Protein AF-A0AAW5JP63-F1 (afdb_monomer_lite)

Organism: NCBI:txid1673721

Secondary structure (DSSP, 8-state):
----HHHHHHHHSPSP-GGGS-GGGTT-HHHHHHHHHHHHHHHHHHHHHHHHHHHHS--

Structure (mmCIF, N/CA/C/O backbone):
data_AF-A0AAW5JP63-F1
#
_entry.id   AF-A0AAW5JP63-F1
#
loop_
_atom_site.group_PDB
_atom_site.id
_atom_site.type_symbol
_atom_site.label_atom_id
_atom_site.label_alt_id
_atom_site.label_comp_id
_atom_site.label_asym_id
_atom_site.label_entity_id
_atom_site.label_seq_id
_ato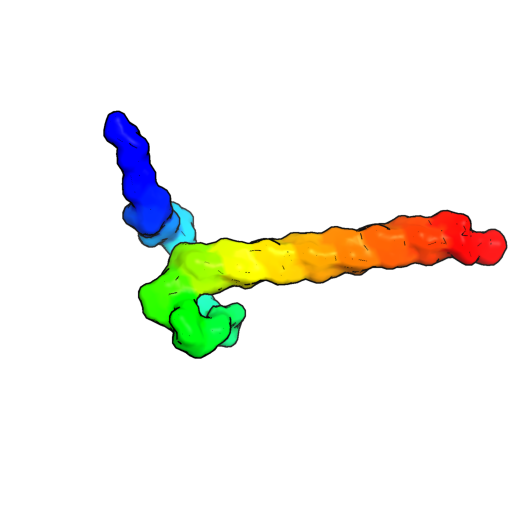m_site.pdbx_PDB_ins_code
_atom_site.Cartn_x
_atom_site.Cartn_y
_atom_site.Cartn_z
_atom_site.occupancy
_atom_site.B_iso_or_equiv
_atom_site.auth_seq_id
_atom_site.auth_comp_id
_atom_site.auth_asym_id
_atom_site.auth_atom_id
_atom_site.pdbx_PDB_model_num
ATOM 1 N N . MET A 1 1 ? -13.132 24.633 5.396 1.00 60.84 1 MET A N 1
ATOM 2 C CA . MET A 1 1 ? -12.970 23.420 6.223 1.00 60.84 1 MET A CA 1
ATOM 3 C C . MET A 1 1 ? -12.237 22.406 5.362 1.00 60.84 1 MET A C 1
ATOM 5 O O . MET A 1 1 ? -12.713 22.148 4.264 1.00 60.84 1 MET A O 1
ATOM 9 N N . ILE A 1 2 ? -11.057 21.938 5.772 1.00 68.00 2 ILE A N 1
ATOM 10 C CA . ILE A 1 2 ? -10.362 20.847 5.068 1.00 68.00 2 ILE A CA 1
ATOM 11 C C . ILE A 1 2 ? -11.098 19.560 5.456 1.00 68.00 2 ILE A C 1
ATOM 13 O O . ILE A 1 2 ? -11.334 19.377 6.652 1.00 68.00 2 ILE A O 1
ATOM 17 N N . PRO A 1 3 ? -11.537 18.726 4.502 1.00 73.25 3 PRO A N 1
ATOM 18 C CA . PRO A 1 3 ? -12.268 17.519 4.844 1.00 73.25 3 PRO A CA 1
ATOM 19 C C . PRO A 1 3 ? -11.340 16.509 5.526 1.00 73.25 3 PRO A C 1
ATOM 21 O O . PRO A 1 3 ? -10.156 16.412 5.197 1.00 73.25 3 PRO A O 1
ATOM 24 N N . ASP A 1 4 ? -11.894 15.761 6.476 1.00 89.88 4 ASP A N 1
ATOM 25 C CA . ASP A 1 4 ? -11.207 14.642 7.108 1.00 89.88 4 ASP A CA 1
ATOM 26 C C . ASP A 1 4 ? -10.983 13.538 6.064 1.00 89.88 4 ASP A C 1
ATOM 28 O O . ASP A 1 4 ? -11.922 12.898 5.582 1.00 89.88 4 ASP A O 1
ATOM 32 N N . ILE A 1 5 ? -9.721 13.363 5.675 1.00 88.31 5 ILE A N 1
ATOM 33 C CA . ILE A 1 5 ? -9.309 12.401 4.652 1.00 88.31 5 ILE A CA 1
ATOM 34 C C . ILE A 1 5 ? -9.615 10.965 5.093 1.00 88.31 5 ILE A C 1
ATOM 36 O O . ILE A 1 5 ? -9.932 10.132 4.247 1.00 88.31 5 ILE A O 1
ATOM 40 N N . GLU A 1 6 ? -9.583 10.673 6.394 1.00 89.19 6 GLU A N 1
ATOM 41 C CA . GLU A 1 6 ? -9.876 9.336 6.908 1.00 89.19 6 GLU A CA 1
ATOM 42 C C . GLU A 1 6 ? -11.379 9.034 6.810 1.00 89.19 6 GLU A C 1
ATOM 44 O O . GLU A 1 6 ? -11.771 7.944 6.390 1.00 89.19 6 GLU A O 1
ATOM 49 N N . ALA A 1 7 ? -12.231 10.032 7.068 1.00 89.38 7 ALA A N 1
ATOM 50 C CA . ALA A 1 7 ? -13.674 9.925 6.851 1.00 89.38 7 ALA A CA 1
ATOM 51 C C . ALA A 1 7 ? -14.031 9.730 5.366 1.00 89.38 7 ALA A C 1
ATOM 53 O O . ALA A 1 7 ? -14.860 8.883 5.034 1.00 89.38 7 ALA A O 1
ATOM 54 N N . LEU A 1 8 ? -13.377 10.470 4.464 1.00 90.19 8 LEU A N 1
ATOM 55 C CA . LEU A 1 8 ? -13.520 10.291 3.014 1.00 90.19 8 LEU A CA 1
ATOM 56 C C . LEU A 1 8 ? -13.078 8.897 2.566 1.00 90.19 8 LEU A C 1
ATOM 58 O O . LEU A 1 8 ? -13.783 8.245 1.799 1.00 90.19 8 LEU A O 1
ATOM 62 N N . TYR A 1 9 ? -11.933 8.431 3.065 1.00 90.75 9 TYR A N 1
ATOM 63 C CA . TYR A 1 9 ? -11.422 7.099 2.772 1.00 90.75 9 TYR A CA 1
ATOM 64 C C . TYR A 1 9 ? -12.434 6.024 3.185 1.00 90.75 9 TYR A C 1
ATOM 66 O O . TYR A 1 9 ? -12.787 5.179 2.368 1.00 90.75 9 TYR A O 1
ATOM 74 N N . ASN A 1 10 ? -12.966 6.101 4.406 1.00 86.88 10 ASN A N 1
ATOM 75 C CA . ASN A 1 10 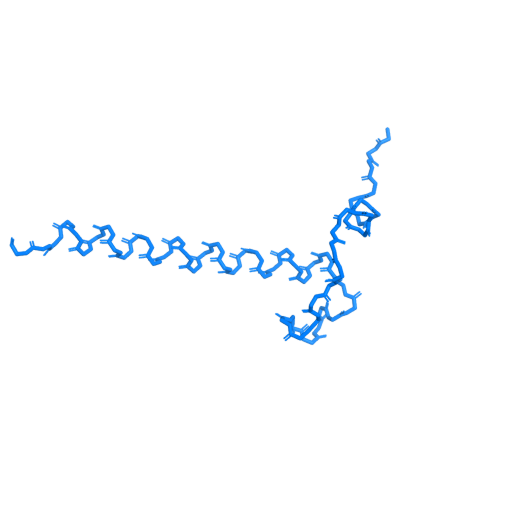? -13.959 5.146 4.902 1.00 86.88 10 ASN A CA 1
ATOM 76 C C . ASN A 1 10 ? -15.286 5.200 4.126 1.00 86.88 10 ASN A C 1
ATOM 78 O O . ASN A 1 10 ? -15.973 4.189 4.024 1.00 86.88 10 ASN A O 1
ATOM 82 N N . ALA A 1 11 ? -15.660 6.363 3.585 1.00 90.12 11 ALA A N 1
ATOM 83 C CA . ALA A 1 11 ? -16.885 6.515 2.806 1.00 90.12 11 ALA A CA 1
ATOM 84 C C . ALA A 1 11 ? -16.759 5.992 1.366 1.00 90.12 11 ALA A C 1
ATOM 86 O O . ALA A 1 11 ? -17.762 5.594 0.775 1.00 90.12 11 ALA A O 1
ATOM 87 N N . TRP A 1 12 ? -15.570 6.078 0.763 1.00 89.69 12 TRP A N 1
ATOM 88 C CA . TRP A 1 12 ? -15.384 5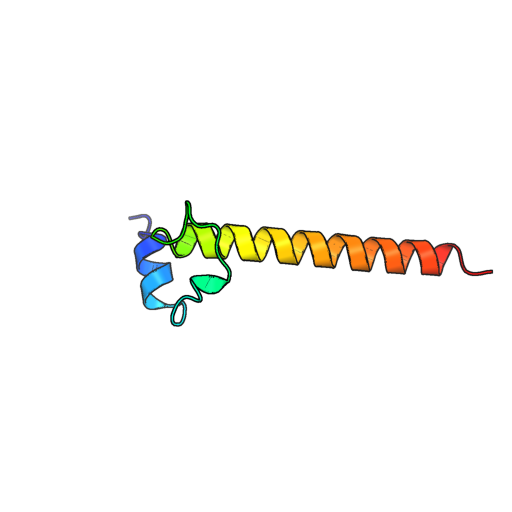.857 -0.679 1.00 89.69 12 TRP A CA 1
ATOM 89 C C . TRP A 1 12 ? -14.619 4.582 -1.016 1.00 89.69 12 TRP A C 1
ATOM 91 O O . TRP A 1 12 ? -14.785 4.037 -2.108 1.00 89.69 12 TRP A O 1
ATOM 101 N N . VAL A 1 13 ? -13.759 4.108 -0.119 1.00 87.81 13 VAL A N 1
ATOM 102 C CA . VAL A 1 13 ? -12.968 2.902 -0.353 1.00 87.81 13 VAL A CA 1
ATOM 103 C C . VAL A 1 13 ? -13.757 1.683 0.115 1.00 87.81 13 VAL A C 1
ATOM 105 O O . VAL A 1 13 ? -14.321 1.674 1.204 1.00 87.81 13 VAL A O 1
ATOM 108 N N . CYS A 1 14 ? -13.805 0.656 -0.739 1.00 81.94 14 CYS A N 1
ATOM 109 C CA . CYS A 1 14 ? -14.419 -0.635 -0.421 1.00 81.94 14 CYS A CA 1
ATOM 110 C C . CYS A 1 14 ? -13.760 -1.301 0.793 1.00 81.94 14 CYS A C 1
ATOM 112 O O . CYS A 1 14 ? -12.679 -0.893 1.226 1.00 81.94 14 CYS A O 1
ATOM 114 N N . ASP A 1 15 ? -14.392 -2.374 1.281 1.00 82.88 15 ASP A N 1
ATOM 115 C CA . ASP A 1 15 ? -13.935 -3.084 2.469 1.00 82.88 15 ASP A CA 1
ATOM 116 C C . ASP A 1 15 ? -12.425 -3.352 2.438 1.00 82.88 15 ASP A C 1
ATOM 118 O O . ASP A 1 15 ? -11.884 -3.882 1.453 1.00 82.88 15 ASP A O 1
ATOM 122 N N . PRO A 1 16 ? -11.722 -2.977 3.515 1.00 80.31 16 PRO A N 1
ATOM 123 C CA . PRO A 1 16 ? -10.295 -3.163 3.576 1.00 80.31 16 PRO A CA 1
ATOM 124 C C . PRO A 1 16 ? -9.898 -4.637 3.489 1.00 80.31 16 PRO A C 1
ATOM 126 O O . PRO A 1 16 ? -10.626 -5.535 3.910 1.00 80.31 16 PRO A O 1
ATOM 129 N N . LYS A 1 17 ? -8.679 -4.890 3.003 1.00 84.62 17 LYS A N 1
ATOM 130 C CA . LYS A 1 17 ? -8.064 -6.225 2.956 1.00 84.62 17 LYS A CA 1
ATOM 131 C C . LYS A 1 17 ? -6.945 -6.335 4.002 1.00 84.62 17 LYS A C 1
ATOM 133 O O . LYS A 1 17 ? -5.774 -6.323 3.624 1.00 84.62 17 LYS A O 1
ATOM 138 N N . PRO A 1 18 ? -7.266 -6.466 5.304 1.00 83.69 18 PRO A N 1
ATOM 139 C CA . PRO A 1 18 ? -6.279 -6.412 6.385 1.00 83.69 18 PRO A CA 1
ATOM 140 C C . PRO A 1 18 ? -5.197 -7.496 6.327 1.00 83.69 18 PRO A C 1
ATOM 142 O O . PRO A 1 18 ? -4.124 -7.315 6.889 1.00 83.69 18 PRO A O 1
ATOM 145 N N . HIS A 1 19 ? -5.429 -8.596 5.606 1.00 88.50 19 HIS A N 1
ATOM 146 C CA . HIS A 1 19 ? -4.415 -9.631 5.371 1.00 88.50 19 HIS A CA 1
ATOM 147 C C . HIS A 1 19 ? -3.266 -9.176 4.451 1.00 88.50 19 HIS A C 1
ATOM 149 O O . HIS A 1 19 ? -2.227 -9.825 4.416 1.00 88.50 19 HIS A O 1
ATOM 155 N N . LEU A 1 20 ? -3.437 -8.081 3.699 1.00 86.00 20 LEU A N 1
ATOM 156 C CA . LEU A 1 20 ? -2.385 -7.490 2.862 1.00 86.00 20 LEU A CA 1
ATOM 157 C C . LEU A 1 20 ? -1.489 -6.520 3.645 1.00 86.00 20 LEU A C 1
ATOM 159 O O . LEU A 1 20 ? -0.569 -5.930 3.073 1.00 86.00 20 LEU A O 1
ATOM 163 N N . TRP A 1 21 ? -1.778 -6.293 4.927 1.00 90.12 21 TRP A N 1
ATOM 164 C CA . TRP A 1 21 ? -1.190 -5.209 5.702 1.00 90.12 21 TRP A CA 1
ATOM 165 C C . TRP A 1 21 ? -0.192 -5.712 6.742 1.00 90.12 21 TRP A C 1
ATOM 167 O O . TRP A 1 21 ? -0.352 -6.813 7.266 1.00 90.12 21 TRP A O 1
ATOM 177 N N . PRO A 1 22 ? 0.820 -4.898 7.092 1.00 91.81 22 PRO A N 1
ATOM 178 C CA . PRO A 1 22 ? 1.658 -5.171 8.251 1.00 91.81 22 PRO A CA 1
ATOM 179 C C . PRO A 1 22 ? 0.825 -5.180 9.535 1.00 91.81 22 PRO A C 1
ATOM 181 O O . PRO A 1 22 ? -0.071 -4.349 9.696 1.00 91.81 22 PRO A O 1
ATOM 184 N N . ASP A 1 23 ? 1.185 -6.044 10.484 1.00 93.19 23 ASP A N 1
ATOM 185 C CA . ASP A 1 23 ? 0.468 -6.182 11.759 1.00 93.19 23 ASP A CA 1
ATOM 186 C C . ASP A 1 23 ? 0.352 -4.857 12.522 1.00 93.19 23 ASP A C 1
ATOM 188 O O . ASP A 1 23 ? -0.698 -4.553 13.078 1.00 93.19 23 ASP A O 1
ATOM 192 N N . CYS A 1 24 ? 1.391 -4.018 12.469 1.00 93.00 24 CYS A N 1
ATOM 193 C CA . CYS A 1 24 ? 1.415 -2.710 13.129 1.00 93.00 24 CYS A CA 1
ATOM 194 C C . CYS A 1 24 ? 0.446 -1.671 12.538 1.00 93.00 24 CYS A C 1
ATOM 196 O O . CYS A 1 24 ? 0.239 -0.624 13.144 1.00 93.00 24 CYS A O 1
ATOM 198 N N . LEU A 1 25 ? -0.132 -1.928 11.361 1.00 93.56 25 LEU A N 1
ATOM 199 C CA . LEU A 1 25 ? -1.078 -1.033 10.691 1.00 93.56 25 LEU A CA 1
ATOM 200 C C . LEU A 1 25 ? -2.456 -1.672 10.504 1.00 93.56 25 LEU A C 1
ATOM 202 O O . LEU A 1 25 ? -3.294 -1.103 9.806 1.00 93.56 25 LEU A O 1
ATOM 206 N N . ARG A 1 26 ? -2.710 -2.832 11.122 1.00 88.12 26 ARG A N 1
ATOM 207 C CA . ARG A 1 26 ? -3.958 -3.580 10.930 1.00 88.12 26 ARG A CA 1
ATOM 208 C C . ARG A 1 26 ? -5.202 -2.768 11.308 1.00 88.12 26 ARG A C 1
ATOM 210 O O .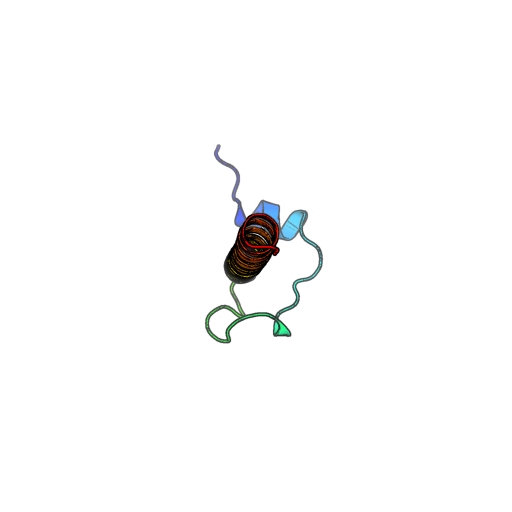 ARG A 1 26 ? -6.208 -2.852 10.611 1.00 88.12 26 ARG A O 1
ATOM 217 N N . ASP A 1 27 ? -5.081 -1.925 12.330 1.00 90.06 27 ASP A N 1
ATOM 218 C CA . ASP A 1 27 ? -6.153 -1.050 12.823 1.00 90.06 27 ASP A CA 1
ATOM 219 C C . ASP A 1 27 ? -6.168 0.337 12.150 1.00 90.06 27 ASP A C 1
ATOM 221 O O . ASP A 1 27 ? -6.973 1.200 12.492 1.00 90.06 27 ASP A O 1
ATOM 225 N N . HIS A 1 28 ? -5.279 0.574 11.179 1.00 91.62 28 HIS A N 1
ATOM 226 C CA . HIS A 1 28 ? -5.126 1.855 10.487 1.00 91.62 28 HIS A CA 1
ATOM 227 C C . HIS A 1 28 ? -5.297 1.691 8.971 1.00 91.62 28 HIS A C 1
ATOM 229 O O . HIS A 1 28 ? -4.321 1.778 8.216 1.00 91.62 28 HIS A O 1
ATOM 235 N N . PRO A 1 29 ? -6.540 1.485 8.500 1.00 91.56 29 PRO A N 1
ATOM 236 C CA . PRO A 1 29 ? -6.821 0.995 7.159 1.00 91.56 29 PRO A CA 1
ATOM 237 C C . PRO A 1 29 ? -6.346 1.925 6.045 1.00 91.56 29 PRO A C 1
ATOM 239 O O . PRO A 1 29 ? -5.731 1.477 5.077 1.00 91.56 29 PRO A O 1
ATOM 242 N N . MET A 1 30 ? -6.556 3.230 6.214 1.00 92.00 30 MET A N 1
ATOM 243 C CA . MET A 1 30 ? -6.093 4.246 5.272 1.00 92.00 30 MET A CA 1
ATOM 244 C C . MET A 1 30 ? -4.564 4.239 5.147 1.00 92.00 30 MET A C 1
ATOM 246 O O . MET A 1 30 ? -4.022 4.226 4.041 1.00 92.00 30 MET A O 1
ATOM 250 N N . LYS A 1 31 ? -3.850 4.208 6.280 1.00 92.69 31 LYS A N 1
ATOM 251 C CA . LYS A 1 31 ? -2.378 4.205 6.299 1.00 92.69 31 LYS A CA 1
ATOM 252 C C . LYS A 1 31 ? -1.822 2.922 5.686 1.00 92.69 31 LYS A C 1
ATOM 254 O O . LYS A 1 31 ? -0.877 2.973 4.902 1.00 92.69 31 LYS A O 1
ATOM 259 N N . ALA A 1 32 ? -2.422 1.783 6.020 1.00 93.75 32 ALA A N 1
ATOM 260 C CA . ALA A 1 32 ? -2.015 0.485 5.509 1.00 93.75 32 ALA A CA 1
ATOM 261 C C . ALA A 1 32 ? -2.219 0.369 3.992 1.00 93.75 32 ALA A C 1
ATOM 263 O O . ALA A 1 32 ? -1.324 -0.089 3.280 1.00 93.75 32 ALA A O 1
ATOM 264 N N . HIS A 1 33 ? -3.355 0.851 3.484 1.00 92.50 33 HIS A N 1
ATOM 265 C CA . HIS A 1 33 ? -3.621 0.910 2.050 1.00 92.50 33 HIS A CA 1
ATOM 266 C C . HIS A 1 33 ? 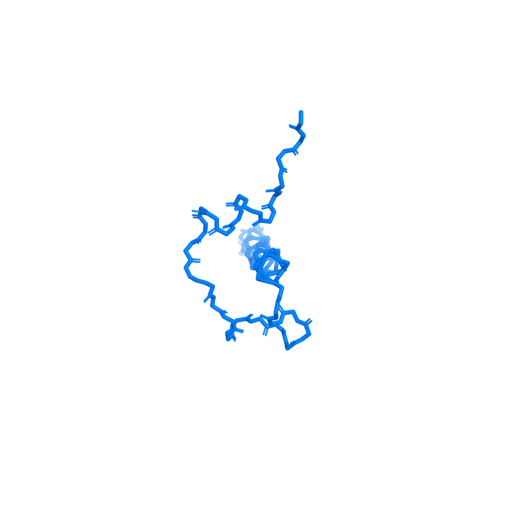-2.657 1.869 1.341 1.00 92.50 33 HIS A C 1
ATOM 268 O O . HIS A 1 33 ? -2.083 1.504 0.319 1.00 92.50 33 HIS A O 1
ATOM 274 N N . GLY A 1 34 ? -2.384 3.046 1.912 1.00 91.94 34 GLY A N 1
ATOM 275 C CA . GLY A 1 34 ? -1.380 3.969 1.374 1.00 91.94 34 GLY A CA 1
ATOM 276 C C . GLY A 1 34 ? 0.003 3.321 1.235 1.00 91.94 34 GLY A C 1
ATOM 277 O O . GLY A 1 34 ? 0.631 3.414 0.180 1.00 91.94 34 GLY A O 1
ATOM 278 N N . LEU A 1 35 ? 0.448 2.590 2.263 1.00 94.50 35 LEU A N 1
ATOM 279 C CA . LEU A 1 35 ? 1.705 1.840 2.225 1.00 94.50 35 LEU A CA 1
ATOM 280 C C . LEU A 1 35 ? 1.694 0.736 1.159 1.00 94.50 35 LEU A C 1
ATOM 282 O O . LEU A 1 35 ? 2.687 0.555 0.455 1.00 94.50 35 LEU A O 1
ATOM 286 N N . TYR A 1 36 ? 0.588 0.001 1.034 1.00 92.56 36 TYR A N 1
ATOM 287 C CA . TYR A 1 36 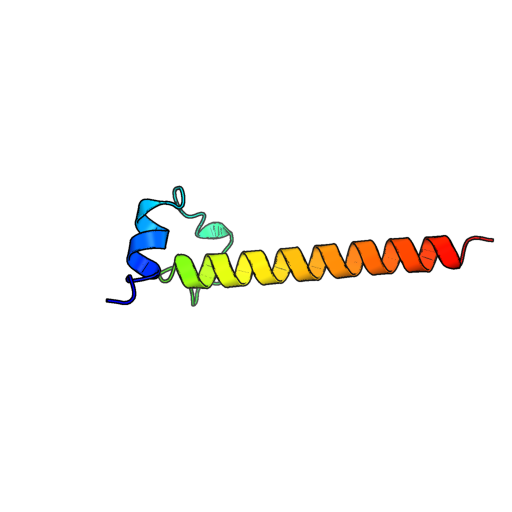? 0.422 -1.020 -0.000 1.00 92.56 36 TYR A CA 1
ATOM 288 C C . TYR A 1 36 ? 0.533 -0.416 -1.408 1.00 92.56 36 TYR A C 1
ATOM 290 O O . TYR A 1 36 ? 1.367 -0.861 -2.193 1.00 92.56 36 TYR A O 1
ATOM 298 N N . CYS A 1 37 ? -0.223 0.648 -1.699 1.00 92.62 37 CYS A N 1
ATOM 299 C CA . CYS A 1 37 ? -0.180 1.344 -2.988 1.00 92.62 37 CYS A CA 1
ATOM 300 C C . CYS A 1 37 ? 1.222 1.859 -3.319 1.00 92.62 37 CYS A C 1
ATOM 302 O O . CYS A 1 37 ? 1.680 1.710 -4.449 1.00 92.62 37 CYS A O 1
ATOM 304 N N . PHE A 1 38 ? 1.924 2.428 -2.335 1.00 95.50 38 PHE A N 1
ATOM 305 C CA . PHE A 1 38 ? 3.298 2.880 -2.523 1.00 95.50 38 PHE A CA 1
ATOM 306 C C . PHE A 1 38 ? 4.236 1.726 -2.898 1.00 95.50 38 PHE A C 1
ATOM 308 O O . PHE A 1 38 ? 5.006 1.839 -3.851 1.00 95.50 38 PHE A O 1
ATOM 315 N N . ARG A 1 39 ? 4.157 0.598 -2.180 1.00 95.12 39 ARG A N 1
ATOM 316 C CA . ARG A 1 39 ? 4.990 -0.584 -2.446 1.00 95.12 39 ARG A CA 1
ATOM 317 C C . ARG A 1 39 ? 4.724 -1.176 -3.824 1.00 95.12 39 ARG A C 1
ATOM 319 O O . ARG A 1 39 ? 5.678 -1.458 -4.544 1.00 95.12 39 ARG A O 1
ATOM 326 N N . GLU A 1 40 ? 3.459 -1.345 -4.194 1.00 95.50 40 GLU A N 1
ATOM 327 C CA . GLU A 1 40 ? 3.098 -1.894 -5.502 1.00 95.50 40 GLU A CA 1
ATOM 328 C C . GLU A 1 40 ? 3.468 -0.937 -6.638 1.00 95.50 40 GLU A C 1
ATOM 330 O O . GLU A 1 40 ? 4.020 -1.376 -7.644 1.00 95.50 40 GLU A O 1
ATOM 335 N N . GLY A 1 41 ? 3.266 0.371 -6.454 1.00 97.44 41 GLY A N 1
ATOM 336 C CA . GLY A 1 41 ? 3.700 1.387 -7.413 1.00 97.44 41 GLY A CA 1
ATOM 337 C C . GLY A 1 41 ? 5.216 1.388 -7.616 1.00 97.44 41 GLY A C 1
ATOM 338 O O . GLY A 1 41 ? 5.683 1.375 -8.753 1.00 97.44 41 GLY A O 1
ATOM 339 N N . LEU A 1 42 ? 5.996 1.326 -6.530 1.00 98.12 42 LEU A N 1
ATOM 340 C CA . LEU A 1 42 ? 7.455 1.229 -6.598 1.00 98.12 42 LEU A CA 1
ATOM 341 C C . LEU A 1 42 ? 7.903 -0.059 -7.299 1.00 98.12 42 LEU A C 1
ATOM 343 O O . LEU A 1 42 ? 8.771 -0.018 -8.169 1.00 98.12 42 LEU A O 1
ATOM 347 N N . ARG A 1 43 ? 7.299 -1.200 -6.948 1.00 97.38 43 ARG A N 1
ATOM 348 C CA . ARG A 1 43 ? 7.592 -2.494 -7.572 1.00 97.38 43 ARG A CA 1
ATOM 349 C C . ARG A 1 43 ? 7.312 -2.463 -9.071 1.00 97.38 43 ARG A C 1
ATOM 351 O O . ARG A 1 43 ? 8.165 -2.882 -9.847 1.00 97.38 43 ARG A O 1
ATOM 358 N N . LEU A 1 44 ? 6.144 -1.963 -9.471 1.00 98.19 44 LEU A N 1
ATOM 359 C CA . LEU A 1 44 ? 5.778 -1.820 -10.876 1.00 98.19 44 LEU A CA 1
ATOM 360 C C . LEU A 1 44 ? 6.755 -0.893 -11.607 1.00 98.19 44 LEU A C 1
ATOM 362 O O . LEU A 1 44 ? 7.236 -1.250 -12.676 1.00 98.19 44 LEU A O 1
ATOM 366 N N . GLY A 1 45 ? 7.100 0.252 -11.013 1.00 97.56 45 GLY A N 1
ATOM 367 C CA . GLY A 1 45 ? 8.069 1.187 -11.584 1.00 97.56 45 GLY A CA 1
ATOM 368 C C . GLY A 1 45 ? 9.445 0.556 -11.807 1.00 97.56 45 GLY A C 1
ATOM 369 O O . GLY A 1 45 ? 10.024 0.728 -12.874 1.00 97.56 45 GLY A O 1
ATOM 370 N N . LEU A 1 46 ? 9.942 -0.230 -10.848 1.00 97.94 46 LEU A N 1
ATOM 371 C CA . LEU A 1 46 ? 11.204 -0.965 -10.990 1.00 97.94 46 LEU A CA 1
ATOM 372 C C . LEU A 1 46 ? 11.140 -2.031 -12.089 1.00 97.94 46 LEU A C 1
ATOM 374 O O . LEU A 1 46 ? 12.098 -2.175 -12.844 1.00 97.94 46 LEU A O 1
ATOM 378 N N . LEU A 1 47 ? 10.026 -2.761 -12.199 1.00 97.19 47 LEU A N 1
ATOM 379 C CA . LEU A 1 47 ? 9.833 -3.754 -13.259 1.00 97.19 47 LEU A CA 1
ATOM 380 C C . LEU A 1 47 ? 9.817 -3.097 -14.641 1.00 97.19 47 LEU A C 1
ATOM 382 O O . LEU A 1 47 ? 10.515 -3.562 -15.533 1.00 97.19 47 LEU A O 1
ATOM 386 N N . LEU A 1 48 ? 9.086 -1.991 -14.797 1.00 96.56 48 LEU A N 1
ATOM 387 C CA . LEU A 1 48 ? 9.041 -1.230 -16.047 1.00 96.56 48 LEU A CA 1
ATOM 388 C C . LEU A 1 48 ? 10.405 -0.625 -16.396 1.00 96.56 48 LEU A C 1
ATOM 390 O O . LEU A 1 48 ? 10.817 -0.679 -17.548 1.00 96.56 48 LEU A O 1
ATOM 394 N N . ALA A 1 49 ? 11.127 -0.083 -15.413 1.00 95.75 49 ALA A N 1
ATOM 395 C CA . ALA A 1 49 ? 12.471 0.448 -15.628 1.00 95.75 49 ALA A CA 1
ATOM 396 C C . ALA A 1 49 ? 13.459 -0.652 -16.044 1.00 95.75 49 ALA A C 1
ATOM 398 O O . ALA A 1 49 ? 14.265 -0.446 -16.947 1.00 95.75 49 ALA A O 1
ATOM 399 N N . SER A 1 50 ? 13.379 -1.828 -15.413 1.00 94.75 50 SER A N 1
ATOM 400 C CA . SER A 1 50 ? 14.186 -2.992 -15.785 1.00 94.75 50 SER A CA 1
ATOM 401 C C . SER A 1 50 ? 13.865 -3.474 -17.196 1.00 94.75 50 SER A C 1
ATOM 403 O O . SER A 1 50 ? 14.781 -3.800 -17.941 1.00 94.75 50 SER A O 1
ATOM 405 N N . ASP A 1 51 ? 12.586 -3.536 -17.559 1.00 94.44 51 ASP A N 1
ATOM 406 C CA . ASP A 1 51 ? 12.143 -3.959 -18.888 1.00 94.44 51 ASP A CA 1
ATOM 407 C C . ASP A 1 51 ? 12.599 -2.973 -19.973 1.00 94.44 51 ASP A C 1
ATOM 409 O O . ASP A 1 51 ? 13.158 -3.379 -20.991 1.00 94.44 51 ASP A O 1
ATOM 413 N N . ALA A 1 52 ? 12.471 -1.668 -19.712 1.00 91.75 52 ALA A N 1
ATOM 414 C CA . ALA A 1 52 ? 12.967 -0.618 -20.599 1.00 91.75 52 ALA A CA 1
ATOM 415 C C . ALA A 1 52 ? 14.492 -0.699 -20.785 1.00 91.75 52 ALA A C 1
ATOM 417 O O . ALA A 1 52 ? 14.973 -0.694 -21.914 1.00 91.75 52 ALA A O 1
ATOM 418 N N . PHE A 1 53 ? 15.251 -0.850 -19.697 1.00 88.62 53 PHE A N 1
ATOM 419 C CA . PHE A 1 53 ? 16.710 -0.976 -19.750 1.00 88.62 53 PHE A CA 1
ATOM 420 C C . PHE A 1 53 ? 17.162 -2.237 -20.500 1.00 88.62 53 PHE A C 1
ATOM 422 O O . PHE A 1 53 ? 18.065 -2.176 -21.328 1.00 88.62 53 PHE A O 1
ATOM 429 N N . LEU A 1 54 ? 16.517 -3.384 -20.259 1.00 82.75 54 LEU A N 1
ATOM 430 C CA . LEU A 1 54 ? 16.802 -4.621 -20.992 1.00 82.75 54 LEU A CA 1
ATOM 431 C C . LEU A 1 54 ? 16.418 -4.521 -22.472 1.00 82.75 54 LEU A C 1
ATOM 433 O O . LEU A 1 54 ? 17.106 -5.096 -23.309 1.00 82.75 54 LEU A O 1
ATOM 437 N N . SER A 1 55 ? 15.368 -3.769 -22.802 1.00 82.12 55 SER A N 1
ATOM 438 C CA . SER A 1 55 ? 14.984 -3.493 -24.190 1.00 82.12 55 SER A CA 1
ATOM 439 C C . SER A 1 55 ? 15.998 -2.596 -24.908 1.00 82.12 55 SER A C 1
ATOM 441 O O . SER A 1 55 ? 16.221 -2.775 -26.101 1.00 82.12 55 SER A O 1
ATOM 443 N N . GLU A 1 56 ? 16.648 -1.671 -24.195 1.00 74.12 56 GLU A N 1
ATOM 444 C CA . GLU A 1 56 ? 17.749 -0.851 -24.727 1.00 74.12 56 GLU A CA 1
ATOM 445 C C . GLU A 1 56 ? 19.073 -1.625 -24.865 1.00 74.12 56 GLU A C 1
ATOM 447 O O . GLU A 1 56 ? 19.941 -1.217 -25.634 1.00 74.12 56 GLU A O 1
ATOM 452 N N . ILE A 1 57 ? 19.231 -2.739 -24.139 1.00 71.75 57 ILE A N 1
ATOM 453 C CA . ILE A 1 57 ? 20.455 -3.567 -24.092 1.00 71.75 57 ILE A CA 1
ATOM 454 C C . ILE A 1 57 ? 20.274 -4.909 -24.827 1.00 71.75 57 ILE A C 1
ATOM 456 O O . ILE A 1 57 ? 21.162 -5.763 -24.810 1.00 71.75 57 ILE A O 1
ATOM 460 N N . GLY A 1 58 ? 19.138 -5.110 -25.502 1.00 65.06 58 GLY A N 1
ATOM 461 C CA . GLY A 1 58 ? 18.957 -6.231 -26.432 1.00 65.06 58 GLY A CA 1
ATOM 462 C C . GLY A 1 58 ? 20.073 -6.271 -27.496 1.00 65.06 58 GLY A C 1
ATOM 463 O O . GLY A 1 58 ? 20.675 -5.229 -27.748 1.00 65.06 58 GLY A O 1
ATOM 464 N N . PRO A 1 59 ? 20.378 -7.454 -28.074 1.00 58.31 59 PRO A N 1
ATOM 465 C CA . PRO A 1 59 ? 21.613 -7.725 -28.826 1.00 58.31 59 PRO A CA 1
ATOM 466 C C . PRO A 1 59 ? 21.935 -6.723 -29.939 1.00 58.31 59 PRO A C 1
ATOM 468 O O . PRO A 1 59 ? 20.988 -6.256 -30.612 1.00 58.31 59 PRO A O 1
#

pLDDT: mean 88.37, std 9.05, range [58.31, 98.19]

Sequence (59 aa):
MIPDIEALYNAWVCDPKPHLWPDCLRDHPMKAHGLYCFREGLRLGLLLASDAFLSEIGP

Radius of gyration: 16.87 Å; chains: 1; bounding box: 38×33×42 Å

Foldseek 3Di:
DPDDVQVVCVVPPPDADLVQFDPVCSVPRVVRVVVVVVVVVVVVVVVVVVVVVVVVVPD